Protein AF-X1TC59-F1 (afdb_monomer_lite)

Organism: NCBI:txid412755

pLDDT: mean 96.79, std 3.13, range [73.88, 98.75]

Structure (mmCIF, N/CA/C/O backbone):
data_AF-X1TC59-F1
#
_entry.id   AF-X1TC59-F1
#
loop_
_atom_site.group_PDB
_atom_site.id
_atom_site.type_symbol
_atom_site.label_atom_id
_atom_site.label_alt_id
_atom_site.label_comp_id
_atom_site.label_asym_id
_atom_site.label_entity_id
_atom_site.label_seq_id
_atom_site.pdbx_PDB_ins_code
_atom_site.Cartn_x
_atom_site.Cartn_y
_atom_site.Cartn_z
_atom_site.occupancy
_atom_site.B_iso_or_equiv
_atom_site.auth_seq_id
_atom_site.auth_comp_id
_atom_site.auth_asym_id
_atom_site.auth_atom_id
_atom_site.pdbx_PDB_model_num
ATOM 1 N N . MET A 1 1 ? -2.925 8.976 2.149 1.00 73.88 1 MET A N 1
ATOM 2 C CA . MET A 1 1 ? -2.221 9.319 0.894 1.00 73.88 1 MET A CA 1
ATOM 3 C C . MET A 1 1 ? -0.812 9.785 1.239 1.00 73.88 1 MET A C 1
ATOM 5 O O . MET A 1 1 ? -0.670 10.481 2.239 1.00 73.88 1 MET A O 1
ATOM 9 N N . GLY A 1 2 ? 0.210 9.382 0.476 1.00 83.06 2 GLY A N 1
ATOM 10 C CA . GLY A 1 2 ? 1.612 9.794 0.682 1.00 83.06 2 GLY A CA 1
ATOM 11 C C . GLY A 1 2 ? 2.665 8.720 0.378 1.00 83.06 2 GLY A C 1
ATOM 12 O O . GLY A 1 2 ? 3.837 9.041 0.211 1.00 83.06 2 GLY A O 1
ATOM 13 N N . GLY A 1 3 ? 2.267 7.446 0.289 1.00 82.56 3 GLY A N 1
ATOM 14 C CA . GLY A 1 3 ? 3.148 6.328 -0.082 1.00 82.56 3 GLY A CA 1
ATOM 15 C C . GLY A 1 3 ? 4.194 5.907 0.961 1.00 82.56 3 GLY A C 1
ATOM 16 O O . GLY A 1 3 ? 4.899 4.929 0.737 1.00 82.56 3 GLY A O 1
ATOM 17 N N . THR A 1 4 ? 4.313 6.618 2.085 1.00 93.31 4 THR A N 1
ATOM 18 C CA . THR A 1 4 ? 5.354 6.396 3.107 1.00 93.31 4 THR A CA 1
ATOM 19 C C . THR A 1 4 ? 4.812 6.081 4.499 1.00 93.31 4 THR A C 1
ATOM 21 O O . THR A 1 4 ? 5.587 5.961 5.444 1.00 93.31 4 THR A O 1
ATOM 24 N N . PHE A 1 5 ? 3.490 5.934 4.635 1.00 96.94 5 PHE A N 1
ATOM 25 C CA . PHE A 1 5 ? 2.815 5.797 5.928 1.00 96.94 5 PHE A CA 1
ATOM 26 C C . PHE A 1 5 ? 3.396 4.667 6.796 1.00 96.94 5 PHE A C 1
ATOM 28 O O . PHE A 1 5 ? 3.669 4.862 7.978 1.00 96.94 5 PHE A O 1
ATOM 35 N N . LEU A 1 6 ? 3.658 3.510 6.186 1.00 95.94 6 LEU A N 1
ATOM 36 C CA . LEU A 1 6 ? 4.095 2.304 6.894 1.00 95.94 6 LEU A CA 1
ATOM 37 C C . LEU A 1 6 ? 5.536 2.366 7.425 1.00 95.94 6 LEU A C 1
ATOM 39 O O . LEU A 1 6 ? 5.906 1.510 8.227 1.00 95.94 6 LEU A O 1
ATOM 43 N N . ALA A 1 7 ? 6.317 3.378 7.028 1.00 94.81 7 ALA A N 1
ATOM 44 C CA . ALA A 1 7 ? 7.675 3.612 7.521 1.00 94.81 7 ALA A CA 1
ATOM 45 C C . ALA A 1 7 ? 7.760 4.617 8.679 1.00 94.81 7 ALA A C 1
ATOM 47 O O . ALA A 1 7 ? 8.846 4.828 9.222 1.00 94.81 7 ALA A O 1
ATOM 48 N N . TYR A 1 8 ? 6.654 5.263 9.061 1.00 96.56 8 TYR A N 1
ATOM 49 C CA . TYR A 1 8 ? 6.640 6.090 10.268 1.00 96.56 8 TYR A CA 1
ATOM 50 C C . TYR A 1 8 ? 6.762 5.227 11.534 1.00 96.56 8 TYR A C 1
ATOM 52 O O . TYR A 1 8 ? 6.527 4.020 11.479 1.00 96.56 8 TYR A O 1
ATOM 60 N N . PRO A 1 9 ? 7.098 5.816 12.694 1.00 97.50 9 PRO A N 1
ATOM 61 C CA . PRO A 1 9 ? 7.007 5.121 13.975 1.00 97.50 9 PRO A CA 1
ATOM 62 C C . PRO A 1 9 ? 5.639 4.451 14.169 1.00 97.50 9 PRO A C 1
ATOM 64 O O . PRO A 1 9 ? 4.610 4.998 13.769 1.00 97.50 9 PRO A O 1
ATOM 67 N N . GLN A 1 10 ? 5.624 3.241 14.733 1.00 97.38 10 GLN A N 1
ATOM 68 C CA . GLN A 1 10 ? 4.395 2.446 14.816 1.00 97.38 10 GLN A CA 1
ATOM 69 C C . GLN A 1 10 ? 3.336 3.131 15.686 1.00 97.38 10 GLN A C 1
ATOM 71 O O . GLN A 1 10 ? 2.188 3.220 15.274 1.00 97.38 10 GLN A O 1
ATOM 76 N N . ASP A 1 11 ? 3.719 3.690 16.83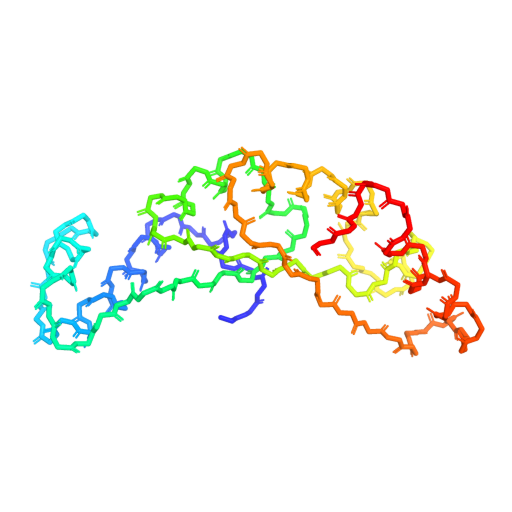2 1.00 97.88 11 ASP A N 1
ATOM 77 C CA . ASP A 1 11 ? 2.838 4.470 17.710 1.00 97.88 11 ASP A CA 1
ATOM 78 C C . ASP A 1 11 ? 2.088 5.575 16.951 1.00 97.88 11 ASP A C 1
ATOM 80 O O . ASP A 1 11 ? 0.870 5.703 17.089 1.00 97.88 11 ASP A O 1
ATOM 84 N N . TYR A 1 12 ? 2.784 6.294 16.067 1.00 98.19 12 TYR A N 1
ATOM 85 C CA . TYR A 1 12 ? 2.159 7.275 15.184 1.00 98.19 12 TYR A CA 1
ATOM 86 C C . TYR A 1 12 ? 1.153 6.635 14.218 1.00 98.19 12 TYR A C 1
ATOM 88 O O . TYR A 1 12 ? 0.062 7.170 14.038 1.00 98.19 12 TYR A O 1
ATOM 96 N N . GLN A 1 13 ? 1.487 5.49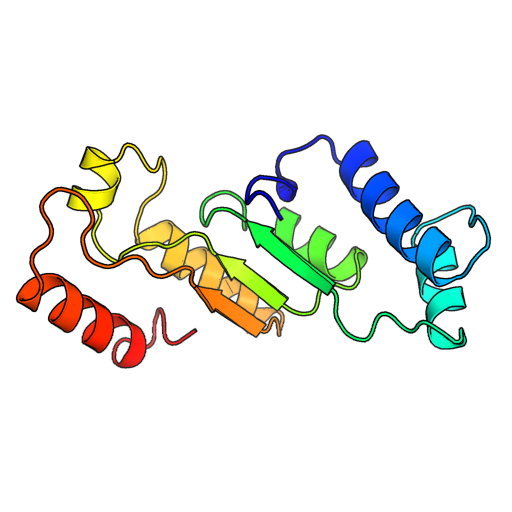3 13.607 1.00 98.38 13 GLN A N 1
ATOM 97 C CA . GLN A 1 13 ? 0.581 4.795 12.687 1.00 98.38 13 GLN A CA 1
ATOM 98 C C . GLN A 1 13 ? -0.725 4.382 13.384 1.00 98.38 13 GLN A C 1
ATOM 100 O O . GLN A 1 13 ? -1.807 4.696 12.888 1.00 98.38 13 GLN A O 1
ATOM 105 N N . TYR A 1 14 ? -0.634 3.724 14.545 1.00 98.50 14 TYR A N 1
ATOM 106 C CA . TYR A 1 14 ? -1.813 3.277 15.296 1.00 98.50 14 TYR A CA 1
ATOM 107 C C . TYR A 1 14 ? -2.662 4.457 15.766 1.00 98.50 14 TYR A C 1
ATOM 109 O O . TYR A 1 14 ? -3.886 4.416 15.627 1.00 98.50 14 TYR A O 1
ATOM 117 N N . GLN A 1 15 ? -2.025 5.518 16.271 1.00 98.56 15 GLN A N 1
ATOM 118 C CA . GLN A 1 15 ? -2.738 6.719 16.692 1.00 98.56 15 GLN A CA 1
ATOM 119 C C . GLN A 1 15 ? -3.458 7.376 15.513 1.00 98.56 15 GLN A C 1
ATOM 121 O O . GLN A 1 15 ? -4.647 7.659 15.607 1.00 98.56 15 GLN A O 1
ATOM 126 N N . PHE A 1 16 ? -2.781 7.536 14.373 1.00 98.50 16 PHE A N 1
ATOM 127 C CA . PHE A 1 16 ? -3.360 8.156 13.184 1.00 98.50 16 PHE A CA 1
ATOM 128 C C . PHE A 1 16 ? -4.614 7.419 12.698 1.00 98.50 16 PHE A C 1
ATOM 130 O O . PHE A 1 16 ? -5.621 8.044 12.365 1.00 98.50 16 PHE A O 1
ATOM 137 N N . ILE A 1 17 ? -4.576 6.084 12.657 1.00 98.62 17 ILE A N 1
ATOM 138 C CA . ILE A 1 17 ? -5.720 5.279 12.208 1.00 98.62 17 ILE A CA 1
ATOM 139 C C . ILE A 1 17 ? -6.855 5.339 13.232 1.00 98.62 17 ILE A C 1
ATOM 141 O O . ILE A 1 17 ? -8.012 5.502 12.843 1.00 98.62 17 ILE A O 1
ATOM 145 N N . LYS A 1 18 ? -6.539 5.259 14.528 1.00 98.69 18 LYS A N 1
ATOM 146 C CA . LYS A 1 18 ? -7.526 5.415 15.602 1.00 98.69 18 LYS A CA 1
ATOM 147 C C . LYS A 1 18 ? -8.232 6.768 15.507 1.00 98.69 18 LYS A C 1
ATOM 149 O O . LYS A 1 18 ? -9.456 6.797 15.517 1.00 98.69 18 LYS A O 1
ATOM 154 N N . ASP A 1 19 ? -7.485 7.855 15.327 1.00 98.69 19 ASP A N 1
ATOM 155 C CA . ASP A 1 19 ? -8.040 9.207 15.196 1.00 98.69 19 ASP A CA 1
ATOM 156 C C . ASP A 1 19 ? -8.981 9.321 13.987 1.00 98.69 19 ASP A C 1
ATOM 158 O O . ASP A 1 19 ? -10.010 9.994 14.050 1.00 98.69 19 ASP A O 1
ATOM 162 N N . CYS A 1 20 ? -8.677 8.618 12.889 1.00 98.62 20 CYS A N 1
ATOM 163 C CA . CYS A 1 20 ? -9.571 8.546 11.734 1.00 98.62 20 CYS A CA 1
ATOM 164 C C . CYS A 1 20 ? -10.893 7.838 12.072 1.00 98.62 20 CYS A C 1
ATOM 166 O O . CYS A 1 20 ? -11.955 8.299 11.652 1.00 98.62 20 CYS A O 1
ATOM 168 N N . PHE A 1 21 ? -10.851 6.732 12.823 1.00 98.75 21 PHE A N 1
ATOM 169 C CA . PHE A 1 21 ? -12.063 6.049 13.283 1.00 98.75 21 PHE A CA 1
ATOM 170 C C . PHE A 1 21 ? -12.856 6.898 14.278 1.00 98.75 21 PHE A C 1
ATOM 172 O O . PHE A 1 21 ? -14.068 7.019 14.121 1.00 98.75 21 PHE A O 1
ATOM 179 N N . ASP A 1 22 ? -12.195 7.535 15.242 1.00 98.62 22 ASP A N 1
ATOM 180 C CA . ASP A 1 22 ? -12.835 8.415 16.226 1.00 98.62 22 ASP A CA 1
ATOM 181 C C . ASP A 1 22 ? -13.546 9.589 15.542 1.00 98.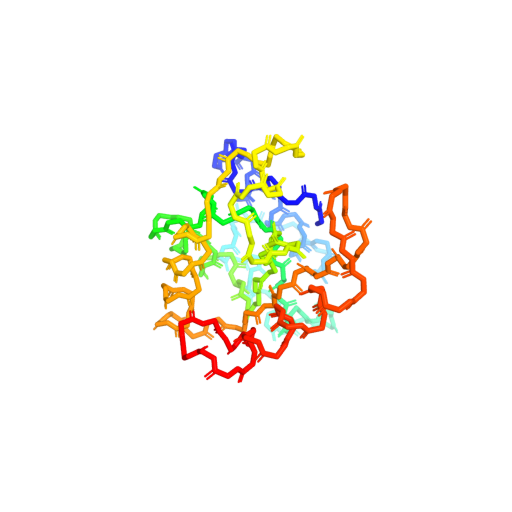62 22 ASP A C 1
ATOM 183 O O . ASP A 1 22 ? -14.699 9.890 15.853 1.00 98.62 22 ASP A O 1
ATOM 187 N N . ALA A 1 23 ? -12.926 10.186 14.520 1.00 98.56 23 ALA A N 1
ATOM 188 C CA . ALA A 1 23 ? -13.557 11.228 13.713 1.00 98.56 23 ALA A CA 1
ATOM 189 C C . ALA A 1 23 ? -14.826 10.739 12.988 1.00 98.56 23 ALA A C 1
ATOM 191 O O . ALA A 1 23 ? -15.808 11.476 12.904 1.00 98.56 23 ALA A O 1
ATOM 192 N N . LEU A 1 24 ? -14.830 9.502 12.476 1.00 98.44 24 LEU A N 1
ATOM 193 C CA . LEU A 1 24 ? -16.017 8.895 11.860 1.00 98.44 24 LEU A CA 1
ATOM 194 C C . LEU A 1 24 ? -17.093 8.543 12.896 1.00 98.44 24 LEU A C 1
ATOM 196 O O . LEU A 1 24 ? -18.287 8.633 12.608 1.00 98.44 24 LEU A O 1
ATOM 200 N N . ASN A 1 25 ? -16.679 8.140 14.093 1.00 98.44 25 ASN A N 1
ATOM 201 C CA . ASN A 1 25 ? -17.579 7.781 15.183 1.00 98.44 25 ASN A CA 1
ATOM 202 C C . ASN A 1 25 ? -18.208 9.016 15.840 1.00 98.44 25 ASN A C 1
ATOM 204 O O . ASN A 1 25 ? -19.346 8.943 16.300 1.00 98.44 25 ASN A O 1
ATOM 208 N N . GLY A 1 26 ? -17.499 10.148 15.834 1.00 97.81 26 GLY A N 1
ATOM 209 C CA . GLY A 1 26 ? -17.896 11.381 16.511 1.00 97.81 26 GLY A CA 1
ATOM 210 C C . GLY A 1 26 ? -17.592 11.388 18.013 1.00 97.81 26 GLY A C 1
ATOM 211 O O . GLY A 1 26 ? -18.078 12.271 18.717 1.00 97.81 26 GLY A O 1
ATOM 212 N N . GLU A 1 27 ? -16.807 10.426 18.504 1.00 96.38 27 GLU A N 1
ATOM 213 C CA . GLU A 1 27 ? -16.385 10.308 19.902 1.00 96.38 27 GLU A CA 1
ATOM 214 C C . GLU A 1 27 ? -14.978 9.706 20.004 1.00 96.38 27 GLU A C 1
ATOM 216 O O . GLU A 1 27 ? -14.535 8.987 19.107 1.00 96.38 27 GLU A O 1
ATOM 221 N N . GLU A 1 28 ? -14.274 10.016 21.094 1.00 97.50 28 GLU A N 1
ATOM 222 C CA . GLU A 1 28 ? -12.934 9.488 21.358 1.00 97.50 28 GLU A CA 1
ATOM 223 C C . GLU A 1 28 ? -13.004 8.073 21.942 1.00 97.50 28 GLU A C 1
ATOM 225 O O . GLU A 1 28 ? -13.772 7.801 22.866 1.00 97.50 28 GLU A O 1
ATOM 230 N N . SER A 1 29 ? -12.151 7.182 21.441 1.00 97.56 29 SER A N 1
ATOM 231 C CA . SER A 1 29 ? -11.949 5.836 21.989 1.00 97.56 29 SER A CA 1
ATOM 232 C C . SER A 1 29 ? -10.643 5.740 22.785 1.00 97.56 29 SER A C 1
ATOM 234 O O . SER A 1 29 ? -9.766 6.601 22.685 1.00 97.56 29 SER A O 1
ATOM 236 N N . THR A 1 30 ? -10.455 4.669 23.560 1.00 97.38 30 THR A N 1
ATOM 237 C CA . THR A 1 30 ? -9.184 4.419 24.269 1.00 97.38 30 THR A CA 1
ATOM 238 C C . THR A 1 30 ? -8.172 3.711 23.372 1.00 97.38 30 THR A C 1
ATOM 240 O O . THR A 1 30 ? -6.973 3.969 23.436 1.00 97.38 30 THR A O 1
ATOM 243 N N . THR A 1 31 ? -8.650 2.802 22.521 1.00 98.38 31 THR A N 1
ATOM 244 C CA . THR A 1 31 ? -7.814 1.937 21.678 1.00 98.38 31 THR A CA 1
ATOM 245 C C . THR A 1 31 ? -8.353 1.871 20.256 1.00 98.38 31 THR A C 1
ATOM 247 O O . THR A 1 31 ? -9.544 2.072 20.031 1.00 98.38 31 THR A O 1
ATOM 250 N N . LEU A 1 32 ? -7.491 1.527 19.297 1.00 98.56 32 LEU A N 1
ATOM 251 C CA . LEU A 1 32 ? -7.901 1.313 17.908 1.00 98.56 32 LEU A CA 1
ATOM 252 C C . LEU A 1 32 ? -8.990 0.231 17.777 1.00 98.56 32 LEU A C 1
ATOM 254 O O . LEU A 1 32 ? -9.940 0.405 17.019 1.00 98.56 32 LEU A O 1
ATOM 258 N N . GLU A 1 33 ? -8.889 -0.864 18.535 1.00 98.50 33 GLU A N 1
ATOM 259 C CA . GLU A 1 33 ? -9.897 -1.933 18.513 1.00 98.50 33 GLU A CA 1
ATOM 260 C C . GLU A 1 33 ? -11.265 -1.452 19.005 1.00 98.50 33 GLU A C 1
ATOM 262 O O . GLU A 1 33 ? -12.296 -1.786 18.421 1.00 98.50 33 GLU A O 1
ATOM 267 N N . GLU A 1 34 ? -11.290 -0.615 20.044 1.00 98.31 34 GLU A N 1
ATOM 268 C CA . GLU A 1 34 ? -12.525 0.019 20.499 1.00 98.31 34 GLU A CA 1
ATOM 269 C C . GLU A 1 34 ? -13.103 0.954 19.428 1.00 98.31 34 GLU A C 1
ATOM 271 O O . GLU A 1 34 ? -14.293 0.853 19.122 1.00 98.31 34 GLU A O 1
ATOM 276 N N . ALA A 1 35 ? -12.262 1.792 18.810 1.00 98.62 35 ALA A N 1
ATOM 277 C CA . ALA A 1 35 ? -12.655 2.693 17.726 1.00 98.62 35 ALA A CA 1
ATOM 278 C C . ALA A 1 35 ? -13.313 1.932 16.562 1.00 98.62 35 ALA A C 1
ATOM 280 O O . ALA A 1 35 ? -14.382 2.312 16.076 1.00 98.62 35 ALA A O 1
ATOM 281 N N . LYS A 1 36 ? -12.698 0.819 16.142 1.00 98.56 36 LYS A N 1
ATOM 282 C CA . LYS A 1 36 ? -13.207 -0.060 15.080 1.00 98.56 36 LYS A CA 1
ATOM 283 C C . LYS A 1 36 ? -14.545 -0.687 15.464 1.00 98.56 36 LYS A C 1
ATOM 285 O O . LYS A 1 36 ? -15.490 -0.604 14.684 1.00 98.56 36 LYS A O 1
ATOM 290 N N . ARG A 1 37 ? -14.653 -1.250 16.674 1.00 98.38 37 ARG A N 1
ATOM 291 C CA . ARG A 1 37 ? -15.886 -1.886 17.172 1.00 98.38 37 ARG A CA 1
ATOM 292 C C . ARG A 1 37 ? -17.056 -0.904 17.228 1.00 98.38 37 ARG A C 1
ATOM 294 O O . ARG A 1 37 ? -18.181 -1.268 16.897 1.00 98.38 37 ARG A O 1
ATOM 301 N N . LEU A 1 38 ? -16.809 0.338 17.648 1.00 98.06 38 LEU A N 1
ATOM 302 C CA . LEU A 1 38 ? -17.824 1.393 17.614 1.00 98.06 38 LEU A CA 1
ATOM 303 C C . LEU A 1 38 ? -18.261 1.665 16.168 1.00 98.06 38 LEU A C 1
ATOM 305 O O . LEU A 1 38 ? -19.460 1.637 15.870 1.00 98.06 38 LEU A O 1
ATOM 309 N N . ASN A 1 39 ? -17.293 1.817 15.256 1.00 98.62 39 ASN A N 1
ATOM 310 C CA . ASN A 1 39 ? -17.536 2.150 13.853 1.00 98.62 39 ASN A CA 1
ATOM 311 C C . ASN A 1 39 ? -18.417 1.137 13.100 1.00 98.62 39 ASN A C 1
ATOM 313 O O . ASN A 1 39 ? -19.114 1.512 12.157 1.00 98.62 39 ASN A O 1
ATOM 317 N N . GLU A 1 40 ? -18.473 -0.123 13.545 1.00 98.31 40 GLU A N 1
ATOM 318 C CA . GLU A 1 40 ? -19.359 -1.148 12.970 1.00 98.31 40 GLU A CA 1
ATOM 319 C C . GLU A 1 40 ? -20.846 -0.746 12.984 1.00 98.31 40 GLU A C 1
ATOM 321 O O . GLU A 1 40 ? -21.625 -1.178 12.126 1.00 98.31 40 GLU A O 1
ATOM 326 N N . THR A 1 41 ? -21.252 0.094 13.942 1.00 97.06 41 THR A N 1
ATOM 327 C CA . THR A 1 41 ? -22.661 0.455 14.169 1.00 97.06 41 THR A CA 1
ATOM 328 C C . THR A 1 41 ? -22.984 1.932 13.950 1.00 97.06 41 THR A C 1
ATOM 330 O O . THR A 1 41 ? -24.165 2.281 13.929 1.00 97.06 41 THR A O 1
ATOM 333 N N . THR A 1 42 ? -21.984 2.785 13.709 1.00 96.50 42 THR A N 1
ATOM 334 C CA . THR A 1 42 ? -22.179 4.235 13.538 1.00 96.50 42 THR A CA 1
ATOM 335 C C . THR A 1 42 ? -22.837 4.588 12.201 1.00 96.50 42 THR A C 1
ATOM 337 O O . THR A 1 42 ? -23.006 3.754 11.302 1.00 96.50 42 THR A O 1
ATOM 340 N N . ASN A 1 43 ? -23.229 5.861 12.070 1.00 96.38 43 ASN A N 1
ATOM 341 C CA . ASN A 1 43 ? -23.801 6.409 10.838 1.00 96.38 43 ASN A CA 1
ATOM 342 C C . ASN A 1 43 ? -22.753 6.560 9.720 1.00 96.38 43 ASN A C 1
ATOM 344 O O . ASN A 1 43 ? -23.092 6.430 8.544 1.00 96.38 43 ASN A O 1
ATOM 348 N N . HIS A 1 44 ? -21.486 6.813 10.068 1.00 98.00 44 HIS A N 1
ATOM 349 C CA . HIS A 1 44 ? -20.378 6.952 9.119 1.00 98.00 44 HIS A CA 1
ATOM 350 C C . HIS A 1 44 ? -19.467 5.725 9.184 1.00 98.00 44 HIS A C 1
ATOM 352 O O . HIS A 1 44 ? -18.438 5.707 9.858 1.00 98.00 44 HIS A O 1
ATOM 358 N N . ARG A 1 45 ? -19.863 4.674 8.466 1.00 97.94 45 ARG A N 1
ATOM 359 C CA . ARG A 1 45 ? -19.143 3.397 8.479 1.00 97.94 45 ARG A CA 1
ATOM 360 C C . ARG A 1 45 ? -17.942 3.409 7.543 1.00 97.94 45 ARG A C 1
ATOM 362 O O . ARG A 1 45 ? -18.080 3.655 6.341 1.00 97.94 45 ARG A O 1
ATOM 369 N N . CYS A 1 46 ? -16.785 3.044 8.076 1.00 98.31 46 CYS A N 1
ATOM 370 C CA . CYS A 1 46 ? -15.578 2.768 7.314 1.00 98.31 46 CYS A CA 1
ATOM 371 C C . CYS A 1 46 ? -15.699 1.389 6.649 1.00 98.31 46 CYS A C 1
ATOM 373 O O . CYS A 1 46 ? -15.266 0.369 7.174 1.00 98.31 46 CYS A O 1
ATOM 375 N N . THR A 1 47 ? -16.329 1.345 5.476 1.00 97.81 47 THR A N 1
ATOM 376 C CA . THR A 1 47 ? -16.488 0.098 4.698 1.00 97.81 47 THR A CA 1
ATOM 377 C C . THR A 1 47 ? -15.227 -0.308 3.934 1.00 97.81 47 THR A C 1
ATOM 379 O O . THR A 1 47 ? -15.163 -1.400 3.370 1.00 97.81 47 THR A O 1
ATOM 382 N N . GLY A 1 48 ? -14.218 0.559 3.906 1.00 97.94 48 GLY A N 1
ATOM 383 C CA . GLY A 1 48 ? -12.930 0.253 3.319 1.00 97.94 48 GLY A CA 1
ATOM 384 C C . GLY A 1 48 ? -11.894 1.304 3.669 1.00 97.94 48 GLY A C 1
ATOM 385 O O . GLY A 1 48 ? -12.107 2.498 3.469 1.00 97.94 48 GLY A O 1
ATOM 386 N N . LEU A 1 49 ? -10.748 0.830 4.140 1.00 98.56 49 LEU A N 1
ATOM 387 C CA . LEU A 1 49 ? -9.560 1.636 4.358 1.00 98.56 49 LEU A CA 1
ATOM 388 C C . LEU A 1 49 ? -8.5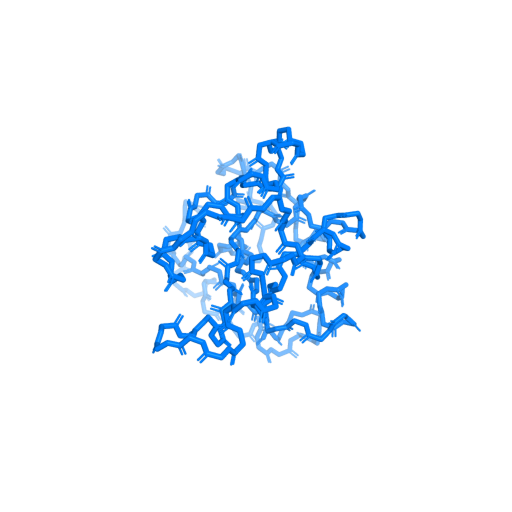14 1.277 3.297 1.00 98.56 49 LEU A C 1
ATOM 390 O O . LEU A 1 49 ? -8.318 0.098 2.979 1.00 98.56 49 LEU A O 1
ATOM 394 N N . CYS A 1 50 ? -7.902 2.304 2.707 1.00 98.56 50 CYS A N 1
ATOM 395 C CA . CYS A 1 50 ? -6.911 2.168 1.648 1.00 98.56 50 CYS A CA 1
ATOM 396 C C . CYS A 1 50 ? -5.590 2.805 2.069 1.00 98.56 50 CYS A C 1
ATOM 398 O O . CYS A 1 50 ? -5.561 3.994 2.391 1.00 98.56 50 CYS A O 1
ATOM 400 N N . ILE A 1 51 ? -4.506 2.033 2.015 1.00 98.44 51 ILE A N 1
ATOM 401 C CA . ILE A 1 51 ? -3.155 2.516 2.311 1.00 98.44 51 ILE A CA 1
ATOM 402 C C . ILE A 1 51 ? -2.320 2.504 1.034 1.00 98.44 51 ILE A C 1
ATOM 404 O O . ILE A 1 51 ? -2.270 1.520 0.304 1.00 98.44 51 ILE A O 1
ATOM 408 N N . GLU A 1 52 ? -1.656 3.623 0.768 1.00 98.38 52 GLU A N 1
ATOM 409 C CA . GLU A 1 52 ? -0.629 3.720 -0.265 1.00 98.38 52 GLU A CA 1
ATOM 410 C C . GLU A 1 52 ? 0.728 3.409 0.359 1.00 98.38 52 GLU A C 1
ATOM 412 O O . GLU A 1 52 ? 1.082 3.993 1.389 1.00 98.38 52 GLU A O 1
ATOM 417 N N . THR A 1 53 ? 1.516 2.554 -0.287 1.00 97.44 53 THR A N 1
ATOM 418 C CA . THR A 1 53 ? 2.885 2.271 0.149 1.00 97.44 53 THR A CA 1
ATOM 419 C C . THR A 1 53 ? 3.832 2.073 -1.031 1.00 97.44 53 THR A C 1
ATOM 421 O O . THR A 1 53 ? 3.429 1.875 -2.185 1.00 97.44 53 THR A O 1
ATOM 424 N N . ARG A 1 54 ? 5.129 2.141 -0.744 1.00 96.19 54 ARG A N 1
ATOM 425 C CA . ARG A 1 54 ? 6.157 1.703 -1.678 1.00 96.19 54 ARG A CA 1
ATOM 426 C C . ARG A 1 54 ? 6.269 0.172 -1.662 1.00 96.19 54 ARG A C 1
ATOM 428 O O . ARG A 1 54 ? 6.109 -0.427 -0.601 1.00 96.19 54 ARG A O 1
ATOM 435 N N . PRO A 1 55 ? 6.608 -0.463 -2.796 1.00 96.44 55 PRO A N 1
ATOM 436 C CA . PRO A 1 55 ? 6.810 -1.912 -2.856 1.00 96.44 55 PRO A CA 1
ATOM 437 C C . PRO A 1 55 ? 7.847 -2.456 -1.864 1.00 96.44 55 PRO A C 1
ATOM 439 O O . PRO A 1 55 ? 7.663 -3.541 -1.327 1.00 96.44 55 PRO A O 1
ATOM 442 N N . ASP A 1 56 ? 8.909 -1.699 -1.581 1.00 94.62 56 ASP A N 1
ATOM 443 C CA . ASP A 1 56 ? 9.953 -2.078 -0.622 1.00 94.62 56 ASP A CA 1
ATOM 444 C C . ASP A 1 56 ? 9.540 -1.918 0.853 1.00 94.62 56 ASP A C 1
ATOM 446 O O . ASP A 1 56 ? 10.228 -2.425 1.734 1.00 94.62 56 ASP A O 1
ATOM 450 N N . TRP A 1 57 ? 8.407 -1.265 1.132 1.00 95.00 57 TRP A N 1
ATOM 451 C CA . TRP A 1 57 ? 7.816 -1.099 2.469 1.00 95.00 57 TRP A CA 1
ATOM 452 C C . TRP A 1 57 ? 6.473 -1.829 2.567 1.00 95.00 57 TRP A C 1
ATOM 454 O O . TRP A 1 57 ? 5.455 -1.267 2.982 1.00 95.00 57 TRP A O 1
ATOM 464 N N . CYS A 1 58 ? 6.456 -3.071 2.092 1.00 96.75 58 CYS A N 1
ATOM 465 C CA . CYS A 1 58 ? 5.276 -3.929 2.070 1.00 96.75 58 CYS A CA 1
ATOM 466 C C . CYS A 1 58 ? 5.674 -5.390 2.351 1.00 96.75 58 CYS A C 1
ATOM 468 O O . CYS A 1 58 ? 5.440 -6.285 1.537 1.00 96.75 58 CYS A O 1
ATOM 470 N N . GLY A 1 59 ? 6.358 -5.609 3.479 1.00 96.81 59 GLY A N 1
ATOM 471 C CA . GLY A 1 59 ? 6.700 -6.937 3.983 1.00 96.81 59 GLY A CA 1
ATOM 472 C C . GLY A 1 59 ? 5.593 -7.541 4.850 1.00 96.81 59 GLY A C 1
ATOM 473 O O . GLY A 1 59 ? 4.519 -6.962 5.007 1.00 96.81 59 GLY A O 1
ATOM 474 N N . GLN A 1 60 ? 5.869 -8.712 5.435 1.00 97.94 60 GLN A N 1
ATOM 475 C CA . GLN A 1 60 ? 4.912 -9.408 6.305 1.00 97.94 60 GLN A CA 1
ATOM 476 C C . GLN A 1 60 ? 4.514 -8.554 7.517 1.00 97.94 60 GLN A C 1
ATOM 478 O O . GLN A 1 60 ? 3.332 -8.417 7.803 1.00 97.94 60 GLN A O 1
ATOM 483 N N . GLU A 1 61 ? 5.482 -7.910 8.176 1.00 97.81 61 GLU A N 1
ATOM 484 C CA . GLU A 1 61 ? 5.211 -7.075 9.353 1.00 97.81 61 GLU A CA 1
ATOM 485 C C . GLU A 1 61 ? 4.309 -5.878 9.018 1.00 97.81 61 GLU A C 1
ATOM 487 O O . GLU A 1 61 ? 3.435 -5.512 9.801 1.00 97.81 61 GLU A O 1
ATOM 492 N N . GLU A 1 62 ? 4.501 -5.250 7.855 1.00 98.19 62 GLU A N 1
ATOM 493 C CA . GLU A 1 62 ? 3.633 -4.170 7.375 1.00 98.19 62 GLU A CA 1
ATOM 494 C C . GLU A 1 62 ? 2.220 -4.671 7.075 1.00 98.19 62 GLU A C 1
ATOM 496 O O . GLU A 1 62 ? 1.245 -3.985 7.377 1.00 98.19 62 GLU A O 1
ATOM 501 N N . ILE A 1 63 ? 2.110 -5.854 6.473 1.00 98.31 63 ILE A N 1
ATOM 502 C CA . ILE A 1 63 ? 0.839 -6.494 6.131 1.00 98.31 63 ILE A CA 1
ATOM 503 C C . ILE A 1 63 ? 0.034 -6.824 7.386 1.00 98.31 63 ILE A C 1
ATOM 505 O O . ILE A 1 63 ? -1.155 -6.503 7.434 1.00 98.31 63 ILE A O 1
ATOM 509 N N . ASP A 1 64 ? 0.680 -7.372 8.413 1.00 98.25 64 ASP A N 1
ATOM 510 C CA . ASP A 1 64 ? 0.039 -7.683 9.690 1.00 98.25 64 ASP A CA 1
ATOM 511 C C . ASP A 1 64 ? -0.531 -6.407 10.333 1.00 98.25 64 ASP A C 1
ATOM 513 O O . ASP A 1 64 ? -1.713 -6.357 10.681 1.00 98.25 64 ASP A O 1
ATOM 517 N N . ARG A 1 65 ? 0.248 -5.314 10.354 1.00 98.25 65 ARG A N 1
ATOM 518 C CA . ARG A 1 65 ? -0.241 -4.004 10.825 1.00 98.25 65 ARG A CA 1
ATOM 519 C C . ARG A 1 65 ? -1.415 -3.489 9.993 1.00 98.25 65 ARG A C 1
ATOM 521 O O . ARG A 1 65 ? -2.399 -3.000 10.541 1.00 98.25 65 ARG A O 1
ATOM 528 N N . MET A 1 66 ? -1.356 -3.610 8.665 1.00 98.56 66 MET A N 1
ATOM 529 C CA . MET A 1 66 ? -2.460 -3.191 7.794 1.00 98.56 66 MET A CA 1
ATOM 530 C C . MET A 1 66 ? -3.758 -3.958 8.080 1.00 98.56 66 MET A C 1
ATOM 532 O O . MET A 1 66 ? -4.831 -3.347 8.035 1.00 98.56 66 MET A O 1
ATOM 536 N N . LEU A 1 67 ? -3.679 -5.256 8.392 1.00 98.50 67 LEU A N 1
ATOM 537 C CA . LEU A 1 67 ? -4.835 -6.052 8.817 1.00 98.50 67 LEU A CA 1
ATOM 538 C C . LEU A 1 67 ? -5.397 -5.545 10.151 1.00 98.50 67 LEU A C 1
ATOM 540 O O . LEU A 1 67 ? -6.607 -5.342 10.262 1.00 98.50 67 LEU A O 1
ATOM 544 N N . GLU A 1 68 ? -4.536 -5.254 11.128 1.00 98.38 68 GLU A N 1
ATOM 545 C CA . GLU A 1 68 ? -4.947 -4.667 12.411 1.00 98.38 68 GLU A CA 1
ATOM 546 C C . GLU A 1 68 ? -5.643 -3.309 12.231 1.00 98.38 68 GLU A C 1
ATOM 548 O O . GLU A 1 68 ? -6.667 -3.043 12.862 1.00 98.38 68 GLU A O 1
ATOM 553 N N . PHE A 1 69 ? -5.175 -2.482 11.294 1.00 98.62 69 PHE A N 1
ATOM 554 C CA . PHE A 1 69 ? -5.807 -1.203 10.952 1.00 98.62 69 PHE A CA 1
ATOM 555 C C . PHE A 1 69 ? -7.202 -1.340 10.318 1.00 98.62 69 PHE A C 1
ATOM 557 O O . PHE A 1 69 ? -7.932 -0.353 10.243 1.00 98.62 69 PHE A O 1
ATOM 564 N N . GLY A 1 70 ? -7.594 -2.530 9.851 1.00 98.38 70 GLY A N 1
ATOM 565 C CA . GLY A 1 70 ? -8.820 -2.724 9.068 1.00 98.38 70 GLY A CA 1
ATOM 566 C C . GLY A 1 70 ? -8.667 -2.324 7.596 1.00 98.38 70 GLY A C 1
ATOM 567 O O . GLY A 1 70 ? -9.639 -1.944 6.939 1.00 98.38 70 GLY A O 1
ATOM 568 N N . THR A 1 71 ? -7.444 -2.381 7.063 1.00 98.69 71 THR A N 1
ATOM 569 C CA . THR A 1 71 ? -7.161 -2.095 5.651 1.00 98.69 71 THR A CA 1
ATOM 570 C C . THR A 1 71 ? -7.828 -3.136 4.753 1.00 98.69 71 THR A C 1
ATOM 572 O O . THR A 1 71 ? -7.834 -4.325 5.046 1.00 98.69 71 THR A O 1
ATOM 575 N N . THR A 1 72 ? -8.376 -2.694 3.622 1.00 98.50 72 THR A N 1
ATOM 576 C CA . THR A 1 72 ? -9.056 -3.571 2.642 1.00 98.50 72 THR A CA 1
ATOM 577 C C . THR A 1 72 ? -8.424 -3.513 1.253 1.00 98.50 72 THR A C 1
ATOM 579 O O . THR A 1 72 ? -8.665 -4.376 0.404 1.00 98.50 72 THR A O 1
ATOM 582 N N . ARG A 1 73 ? -7.631 -2.469 0.996 1.00 98.75 73 ARG A N 1
ATOM 583 C CA . ARG A 1 73 ? -7.005 -2.194 -0.292 1.00 98.75 73 ARG A CA 1
ATOM 584 C C . ARG A 1 73 ? -5.646 -1.544 -0.088 1.00 98.75 73 ARG A C 1
ATOM 586 O O . ARG A 1 73 ? -5.502 -0.684 0.778 1.00 98.75 73 ARG A O 1
ATOM 593 N N . VAL A 1 74 ? -4.683 -1.928 -0.914 1.00 98.62 74 VAL A N 1
ATOM 594 C CA . VAL A 1 74 ? -3.339 -1.354 -0.908 1.00 98.62 74 VAL A CA 1
ATOM 595 C C . VAL A 1 74 ? -3.006 -0.850 -2.302 1.00 98.62 74 VAL A C 1
ATOM 597 O O . VAL A 1 74 ? -3.204 -1.560 -3.291 1.00 98.62 74 VAL A O 1
ATOM 600 N N . GLU A 1 75 ? -2.515 0.383 -2.385 1.00 98.62 75 GLU A N 1
ATOM 601 C CA . GLU A 1 75 ? -1.978 0.935 -3.627 1.00 98.62 75 GLU A CA 1
ATOM 602 C C . GLU A 1 75 ? -0.452 0.926 -3.576 1.00 98.62 75 GLU A C 1
ATOM 604 O O . GLU A 1 75 ? 0.164 1.570 -2.724 1.00 98.62 75 GLU A O 1
ATOM 609 N N . LEU A 1 76 ? 0.159 0.186 -4.497 1.00 98.19 76 LEU A N 1
ATOM 610 C CA . LEU A 1 76 ? 1.602 0.127 -4.650 1.00 98.19 76 LEU A CA 1
ATOM 611 C C . LEU A 1 76 ? 2.069 1.184 -5.643 1.00 98.19 76 LEU A C 1
ATOM 613 O O . LEU A 1 76 ? 1.615 1.247 -6.790 1.00 98.19 76 LEU A O 1
ATOM 617 N N . GLY A 1 77 ? 3.054 1.970 -5.217 1.00 97.19 77 GLY A N 1
ATOM 618 C CA . GLY A 1 77 ? 3.717 2.965 -6.051 1.00 97.19 77 GLY A CA 1
ATOM 619 C C . GLY A 1 77 ? 4.665 2.361 -7.096 1.00 97.19 77 GLY A C 1
ATOM 620 O O . GLY A 1 77 ? 5.846 2.708 -7.075 1.00 97.19 77 GLY A O 1
ATOM 621 N N . VAL A 1 78 ? 4.159 1.490 -7.978 1.00 97.31 78 VAL A N 1
ATOM 622 C CA . VAL A 1 78 ? 4.908 0.749 -9.014 1.00 97.31 78 VAL A CA 1
ATOM 623 C C . VAL A 1 78 ? 5.416 1.659 -10.126 1.00 97.31 78 VAL A C 1
ATOM 625 O O . VAL A 1 78 ? 6.573 1.565 -10.512 1.00 97.31 78 VAL A O 1
ATOM 628 N N . GLN A 1 79 ? 4.585 2.569 -10.620 1.00 96.12 79 GLN A N 1
ATOM 629 C CA . GLN A 1 79 ? 4.842 3.498 -11.725 1.00 96.12 79 GLN A CA 1
ATOM 630 C C . GLN A 1 79 ? 5.055 2.827 -13.092 1.00 96.12 79 GLN A C 1
ATOM 632 O O . GLN A 1 79 ? 4.286 3.087 -14.011 1.00 96.12 79 GLN A O 1
ATOM 637 N N . ILE A 1 80 ? 6.054 1.955 -13.236 1.00 96.50 80 ILE A N 1
ATOM 638 C CA . ILE A 1 80 ? 6.402 1.248 -14.479 1.00 96.50 80 ILE A CA 1
ATOM 639 C C . ILE A 1 80 ? 7.109 -0.076 -14.162 1.00 96.50 80 ILE A C 1
ATOM 641 O O . ILE A 1 80 ? 7.733 -0.177 -13.120 1.00 96.50 80 ILE A O 1
ATOM 645 N N . LEU A 1 81 ? 7.058 -1.097 -15.024 1.00 96.75 81 LEU A N 1
ATOM 646 C CA . LEU A 1 81 ? 7.712 -2.400 -14.775 1.00 96.75 81 LEU A CA 1
ATOM 647 C C . LEU A 1 81 ? 9.110 -2.510 -15.415 1.00 96.75 81 LEU A C 1
ATOM 649 O O . LEU A 1 81 ? 9.382 -3.468 -16.145 1.00 96.75 81 LEU A O 1
ATOM 653 N N . ASP A 1 82 ? 9.990 -1.540 -15.148 1.00 96.12 82 ASP A N 1
ATOM 654 C CA . ASP A 1 82 ? 11.341 -1.485 -15.725 1.00 96.12 82 ASP A CA 1
ATOM 655 C C . ASP A 1 82 ? 12.393 -0.981 -14.712 1.00 96.12 82 ASP A C 1
ATOM 657 O O . ASP A 1 82 ? 12.352 0.166 -14.258 1.00 96.12 82 ASP A O 1
ATOM 661 N N . ASP A 1 83 ? 13.358 -1.847 -14.377 1.00 96.69 83 ASP A N 1
ATOM 662 C CA . ASP A 1 83 ? 14.432 -1.549 -13.420 1.00 96.69 83 ASP A CA 1
ATOM 663 C C . ASP A 1 83 ? 15.412 -0.477 -13.931 1.00 96.69 83 ASP A C 1
ATOM 665 O O . ASP A 1 83 ? 16.025 0.234 -13.127 1.00 96.69 83 ASP A O 1
ATOM 669 N N . GLU A 1 84 ? 15.579 -0.326 -15.249 1.00 95.56 84 GLU A N 1
ATOM 670 C CA . GLU A 1 84 ? 16.424 0.734 -15.800 1.00 95.56 84 GLU A CA 1
ATOM 671 C C . GLU A 1 84 ? 15.781 2.101 -15.567 1.00 95.56 84 GLU A C 1
ATOM 673 O O . GLU A 1 84 ? 16.451 3.026 -15.095 1.00 95.56 84 GLU A O 1
ATOM 678 N N . ILE A 1 85 ? 14.471 2.206 -15.802 1.00 94.56 85 ILE A N 1
ATOM 679 C CA . ILE A 1 85 ? 13.722 3.436 -15.538 1.00 94.56 85 ILE A CA 1
ATOM 680 C C . ILE A 1 85 ? 13.744 3.741 -14.040 1.00 94.56 85 ILE A C 1
ATOM 682 O O . ILE A 1 85 ? 14.045 4.872 -13.659 1.00 94.56 85 ILE A O 1
ATOM 686 N N . TYR A 1 86 ? 13.530 2.744 -13.175 1.00 96.19 86 TYR A N 1
ATOM 687 C CA . TYR A 1 86 ? 13.651 2.919 -11.723 1.00 96.19 86 TYR A CA 1
ATOM 688 C C . TYR A 1 86 ? 15.008 3.466 -11.293 1.00 96.19 86 TYR A C 1
ATOM 690 O O . TYR A 1 86 ? 15.067 4.357 -10.442 1.00 96.19 86 TYR A O 1
ATOM 698 N N . ARG A 1 87 ? 16.098 2.971 -11.888 1.00 95.81 87 ARG A N 1
ATOM 699 C CA . ARG A 1 87 ? 17.449 3.480 -11.631 1.00 95.81 87 ARG A CA 1
ATOM 700 C C . ARG A 1 87 ? 17.588 4.938 -12.072 1.00 95.81 87 ARG A C 1
ATOM 702 O O . ARG A 1 87 ? 18.174 5.730 -11.338 1.00 95.81 87 ARG A O 1
ATOM 709 N N . LEU A 1 88 ? 17.054 5.296 -13.240 1.00 94.44 88 LEU A N 1
ATOM 710 C CA . LEU A 1 88 ? 17.122 6.657 -13.785 1.00 94.44 88 LEU A CA 1
ATOM 711 C C . LEU A 1 88 ? 16.318 7.663 -12.955 1.00 94.44 88 LEU A C 1
ATOM 713 O O . LEU A 1 88 ? 16.803 8.764 -12.703 1.00 94.44 88 LEU A O 1
ATOM 717 N N . VAL A 1 89 ? 15.130 7.277 -12.483 1.00 93.81 89 VAL A N 1
ATOM 718 C CA . VAL A 1 89 ? 14.275 8.126 -11.635 1.00 93.81 89 VAL A CA 1
ATOM 719 C C . VAL A 1 89 ? 14.554 7.975 -10.135 1.00 93.81 89 VAL A C 1
ATOM 721 O O . VAL A 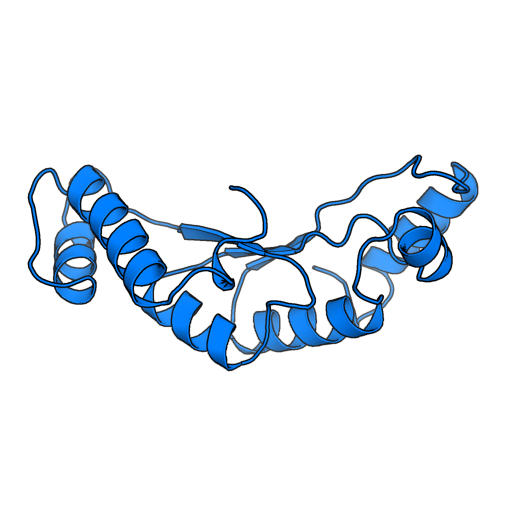1 89 ? 13.828 8.535 -9.319 1.00 93.81 89 VAL A O 1
ATOM 724 N N . GLN A 1 90 ? 15.592 7.217 -9.763 1.00 93.56 90 GLN A N 1
ATOM 725 C CA . GLN A 1 90 ? 16.024 6.994 -8.377 1.00 93.56 90 GLN A CA 1
ATOM 726 C C . GLN A 1 90 ? 14.901 6.471 -7.461 1.00 93.56 90 GLN A C 1
ATOM 728 O O . GLN A 1 90 ? 14.752 6.897 -6.318 1.00 93.56 90 GLN A O 1
ATOM 733 N N . ARG A 1 91 ? 14.102 5.517 -7.958 1.00 89.81 91 ARG A N 1
ATOM 734 C CA . ARG A 1 91 ? 12.897 5.017 -7.271 1.00 89.81 91 ARG A CA 1
ATOM 735 C C . ARG A 1 91 ? 13.192 4.192 -6.006 1.00 89.81 91 ARG A C 1
ATOM 737 O O . ARG A 1 91 ? 12.319 4.043 -5.160 1.00 89.81 91 ARG A O 1
ATOM 744 N N . GLY A 1 92 ? 14.422 3.700 -5.845 1.00 91.38 92 GLY A N 1
ATOM 745 C CA . GLY A 1 92 ? 14.899 3.063 -4.611 1.00 91.38 92 GLY A CA 1
ATOM 746 C C . GLY A 1 92 ? 14.424 1.625 -4.369 1.00 91.38 92 GLY A C 1
ATOM 747 O O . GLY A 1 92 ? 14.812 1.050 -3.360 1.00 91.38 92 GLY A O 1
ATOM 748 N N . HIS A 1 93 ? 13.646 1.041 -5.283 1.00 95.75 93 HIS A N 1
ATOM 749 C CA . HIS A 1 93 ? 13.231 -0.367 -5.273 1.00 95.75 93 HIS A CA 1
ATOM 750 C C . HIS A 1 93 ? 13.346 -0.972 -6.681 1.00 95.75 93 HIS A C 1
ATOM 752 O O . HIS A 1 93 ? 13.621 -0.259 -7.651 1.00 95.75 93 HIS A O 1
ATOM 758 N N . LYS A 1 94 ? 13.143 -2.287 -6.790 1.00 97.44 94 LYS A N 1
ATOM 759 C CA . LYS A 1 94 ? 13.164 -3.054 -8.044 1.00 97.44 94 LYS A CA 1
ATOM 760 C C . LYS A 1 94 ? 11.782 -3.590 -8.404 1.00 97.44 94 LYS A C 1
ATOM 762 O O . LYS A 1 94 ? 10.865 -3.598 -7.582 1.00 97.44 94 LYS A O 1
ATOM 767 N N . VAL A 1 95 ? 11.635 -4.090 -9.629 1.00 97.75 95 VAL A N 1
ATOM 768 C CA . VAL A 1 95 ? 10.438 -4.819 -10.082 1.00 97.75 95 VAL A CA 1
ATOM 769 C C . VAL A 1 95 ? 10.230 -6.091 -9.253 1.00 97.75 95 VAL A C 1
ATOM 771 O O . VAL A 1 95 ? 9.097 -6.488 -9.001 1.00 97.75 95 VAL A O 1
ATOM 774 N N . GLU A 1 96 ? 11.305 -6.709 -8.767 1.00 97.88 96 GLU A N 1
ATOM 775 C CA . GLU A 1 96 ? 11.226 -7.869 -7.870 1.00 97.88 96 GLU A CA 1
ATOM 776 C C . GLU A 1 96 ? 10.498 -7.545 -6.553 1.00 97.88 96 GLU A C 1
ATOM 778 O O . GLU A 1 96 ? 9.712 -8.357 -6.066 1.00 97.88 96 GLU A O 1
ATOM 783 N N . ASP A 1 97 ? 10.697 -6.345 -6.000 1.00 98.06 97 ASP A N 1
ATOM 784 C CA . ASP A 1 97 ? 10.004 -5.912 -4.780 1.00 98.06 97 ASP A CA 1
ATOM 785 C C . ASP A 1 97 ? 8.499 -5.745 -5.044 1.00 98.06 97 ASP A C 1
ATOM 787 O O . ASP A 1 97 ? 7.673 -6.122 -4.215 1.00 98.06 97 ASP A O 1
ATOM 791 N N . VAL A 1 98 ? 8.127 -5.287 -6.248 1.00 98.31 98 VAL A N 1
ATOM 792 C CA . VAL A 1 98 ? 6.727 -5.224 -6.704 1.00 98.31 98 VAL A CA 1
ATOM 793 C C . VAL A 1 98 ? 6.096 -6.613 -6.739 1.00 98.31 98 VAL A C 1
ATOM 795 O O . VAL A 1 98 ? 4.980 -6.786 -6.244 1.00 98.31 98 VAL A O 1
ATOM 798 N N . VAL A 1 99 ? 6.797 -7.606 -7.295 1.00 98.38 99 VAL A N 1
ATOM 799 C CA . VAL A 1 99 ? 6.308 -8.994 -7.370 1.00 98.38 99 VAL A CA 1
ATOM 800 C C . VAL A 1 99 ? 6.086 -9.567 -5.972 1.00 98.38 99 VAL A C 1
ATOM 802 O O . VAL A 1 99 ? 5.021 -10.126 -5.700 1.00 98.38 99 VAL A O 1
ATOM 805 N N . LYS A 1 100 ? 7.060 -9.398 -5.070 1.00 98.19 100 LYS A N 1
ATOM 806 C CA . LYS A 1 100 ? 6.971 -9.894 -3.689 1.00 98.19 100 LYS A CA 1
ATOM 807 C C . LYS A 1 100 ? 5.816 -9.252 -2.928 1.00 98.19 100 LYS A C 1
ATOM 809 O O . LYS A 1 100 ? 4.971 -9.976 -2.408 1.00 98.19 100 LYS A O 1
ATOM 814 N N . ALA A 1 101 ? 5.734 -7.921 -2.936 1.00 98.19 101 ALA A N 1
ATOM 815 C CA . ALA A 1 101 ? 4.659 -7.186 -2.277 1.00 98.19 101 ALA A CA 1
ATOM 816 C C . ALA A 1 101 ? 3.282 -7.601 -2.816 1.00 98.19 101 ALA A C 1
ATOM 818 O O . ALA A 1 101 ? 2.363 -7.876 -2.053 1.00 98.19 101 ALA A O 1
ATOM 819 N N . THR A 1 102 ? 3.144 -7.725 -4.138 1.00 98.44 102 THR A N 1
ATOM 820 C CA . THR A 1 102 ? 1.877 -8.129 -4.771 1.00 98.44 102 THR A CA 1
ATOM 821 C C . THR A 1 102 ? 1.459 -9.538 -4.381 1.00 98.44 102 THR A C 1
ATOM 823 O O . THR A 1 102 ? 0.278 -9.774 -4.131 1.00 98.44 102 THR A O 1
ATOM 826 N N . THR A 1 103 ? 2.416 -10.465 -4.325 1.00 98.25 103 THR A N 1
ATOM 827 C CA . THR A 1 103 ? 2.160 -11.853 -3.926 1.00 98.25 103 THR A CA 1
ATOM 828 C C . THR A 1 103 ? 1.645 -11.896 -2.492 1.00 98.25 103 THR A C 1
ATOM 830 O O . THR A 1 103 ? 0.542 -12.387 -2.264 1.00 98.25 103 THR A O 1
ATOM 833 N N . LEU A 1 104 ? 2.373 -11.278 -1.557 1.00 98.31 104 LEU A N 1
ATOM 834 C CA . LEU A 1 104 ? 1.988 -11.260 -0.147 1.00 98.31 104 LEU A CA 1
ATOM 835 C C . LEU A 1 104 ? 0.628 -10.584 0.067 1.00 98.31 104 LEU A C 1
ATOM 837 O O . LEU A 1 104 ? -0.229 -11.128 0.758 1.00 98.31 104 LEU A O 1
ATOM 841 N N . LEU A 1 105 ? 0.381 -9.434 -0.565 1.00 98.56 105 LEU A N 1
ATOM 842 C CA . LEU A 1 105 ? -0.904 -8.738 -0.454 1.00 98.56 105 LEU A CA 1
ATOM 843 C C . LEU A 1 105 ? -2.078 -9.608 -0.925 1.00 98.56 105 LEU A C 1
ATOM 845 O O . LEU A 1 105 ? -3.117 -9.652 -0.266 1.00 98.56 105 LEU A O 1
ATOM 849 N N . LYS A 1 106 ? -1.917 -10.320 -2.047 1.00 98.12 106 LYS A N 1
ATOM 850 C CA . LYS A 1 106 ? -2.954 -11.217 -2.572 1.00 98.12 106 LYS A CA 1
ATOM 851 C C . LYS A 1 106 ? -3.184 -12.427 -1.676 1.00 98.12 106 LYS A C 1
ATOM 853 O O . LYS A 1 106 ? -4.336 -12.795 -1.460 1.00 98.12 106 LYS A O 1
ATOM 858 N N . GLU A 1 107 ? -2.120 -13.018 -1.137 1.00 98.06 107 GLU A N 1
ATOM 859 C CA . GLU A 1 107 ? -2.212 -14.139 -0.191 1.00 98.06 107 GLU A CA 1
ATOM 860 C C . GLU A 1 107 ? -2.978 -13.760 1.086 1.00 98.06 107 GLU A C 1
ATOM 862 O O . GLU A 1 107 ? -3.682 -14.597 1.646 1.00 98.06 107 GLU A O 1
ATOM 867 N N . HIS A 1 108 ? -2.931 -12.486 1.488 1.00 98.38 108 HIS A N 1
ATOM 868 C CA . HIS A 1 108 ? -3.664 -11.948 2.640 1.00 98.38 108 HIS A CA 1
ATOM 869 C C . HIS A 1 108 ? -5.027 -11.329 2.275 1.00 98.38 108 HIS A C 1
ATOM 871 O O . HIS A 1 108 ? -5.682 -10.717 3.117 1.00 98.38 108 HIS A O 1
ATOM 877 N N . GLY A 1 109 ? -5.490 -11.494 1.031 1.00 97.94 109 GLY A N 1
ATOM 878 C CA . GLY A 1 109 ? -6.837 -11.096 0.610 1.00 97.94 109 GLY A CA 1
ATOM 879 C C . GLY A 1 109 ? -7.033 -9.598 0.359 1.00 97.94 109 GLY A C 1
ATOM 880 O O . GLY A 1 109 ? -8.175 -9.146 0.236 1.00 97.94 109 GLY A O 1
ATOM 881 N N . PHE A 1 110 ? -5.957 -8.815 0.247 1.00 98.56 110 PHE A N 1
ATOM 882 C CA . PHE A 1 110 ? -6.059 -7.401 -0.104 1.00 98.56 110 PHE A CA 1
ATOM 883 C C . PHE A 1 110 ? -6.441 -7.207 -1.571 1.00 98.56 110 PHE A C 1
ATOM 885 O O . PHE A 1 110 ? -5.966 -7.907 -2.467 1.00 98.56 110 PHE A O 1
ATOM 892 N N . LYS A 1 111 ? -7.231 -6.163 -1.842 1.00 98.69 111 LYS A N 1
ATOM 893 C CA . LYS A 1 111 ? -7.317 -5.594 -3.195 1.00 98.69 111 LYS A CA 1
ATOM 894 C C . LYS A 1 111 ? -6.004 -4.868 -3.485 1.00 98.69 111 LYS A C 1
ATOM 896 O O . LYS A 1 111 ? -5.607 -4.012 -2.693 1.00 98.69 111 LYS A O 1
ATOM 901 N N . VAL A 1 112 ? -5.357 -5.169 -4.606 1.00 98.50 112 VAL A N 1
ATOM 902 C CA . VAL A 1 112 ? -4.066 -4.569 -4.970 1.00 98.50 112 VAL A CA 1
ATOM 903 C C . VAL A 1 112 ? -4.266 -3.631 -6.145 1.00 98.50 112 VAL A C 1
ATOM 905 O O . VAL A 1 112 ? -4.768 -4.034 -7.183 1.00 98.50 112 VAL A O 1
ATOM 908 N N . HIS A 1 113 ? -3.881 -2.370 -5.994 1.00 98.50 113 HIS A N 1
ATOM 909 C CA . HIS A 1 113 ? -3.852 -1.405 -7.089 1.00 98.50 113 HIS A CA 1
ATOM 910 C C . HIS A 1 113 ? -2.416 -0.978 -7.354 1.00 98.50 113 HIS A C 1
ATOM 912 O O . HIS A 1 113 ? -1.626 -0.830 -6.424 1.00 98.50 113 HIS A O 1
ATOM 918 N N . TYR A 1 114 ? -2.082 -0.731 -8.616 1.00 98.31 114 TYR A N 1
ATOM 919 C CA . TYR A 1 114 ? -0.808 -0.122 -8.982 1.00 98.31 114 TYR A CA 1
ATOM 920 C C . TYR A 1 114 ? -1.032 1.319 -9.416 1.00 98.31 114 TYR A C 1
ATOM 922 O O . TYR A 1 114 ? -1.898 1.601 -10.244 1.00 98.31 114 TYR A O 1
ATOM 930 N N . HIS A 1 115 ? -0.199 2.225 -8.915 1.00 97.62 115 HIS A N 1
ATOM 931 C CA . HIS A 1 115 ? -0.002 3.509 -9.579 1.00 97.62 115 HIS A CA 1
ATOM 932 C C . HIS A 1 115 ? 0.780 3.260 -10.866 1.00 97.62 115 HIS A C 1
ATOM 934 O O . HIS A 1 115 ? 1.843 2.645 -10.818 1.00 97.62 115 HIS A O 1
ATOM 940 N N . TRP A 1 116 ? 0.246 3.698 -12.006 1.00 97.19 116 TRP A N 1
ATOM 941 C CA . TRP A 1 116 ? 0.838 3.481 -13.327 1.00 97.19 116 TRP A CA 1
ATOM 942 C C . TRP A 1 116 ? 1.089 4.820 -14.017 1.00 97.19 116 TRP A C 1
ATOM 944 O O . TRP A 1 116 ? 0.171 5.628 -14.152 1.00 97.19 116 TRP A O 1
ATOM 954 N N . MET A 1 117 ? 2.326 5.058 -14.443 1.00 96.62 117 MET A N 1
ATOM 955 C CA . MET A 1 117 ? 2.779 6.320 -15.024 1.00 96.62 117 MET A CA 1
ATOM 956 C C . MET A 1 117 ? 3.538 6.067 -16.335 1.00 96.62 117 MET A C 1
ATOM 958 O O . MET A 1 117 ? 4.754 5.882 -16.314 1.00 96.62 117 MET A O 1
ATOM 962 N N . PRO A 1 118 ? 2.845 6.083 -17.484 1.00 95.50 118 PRO A N 1
ATOM 963 C CA . PRO A 1 118 ? 3.483 6.187 -18.795 1.00 95.50 118 PRO A CA 1
ATOM 964 C C . PRO A 1 118 ? 4.254 7.508 -18.954 1.00 95.50 118 PRO A C 1
ATOM 966 O O . PRO A 1 118 ? 3.973 8.491 -18.264 1.00 95.50 118 PRO A O 1
ATOM 969 N N . GLY A 1 119 ? 5.197 7.560 -19.895 1.00 94.81 119 GLY A N 1
ATOM 970 C CA . GLY A 1 119 ? 5.947 8.776 -20.224 1.00 94.81 119 GLY A CA 1
ATOM 971 C C . GLY A 1 119 ? 7.037 9.153 -19.217 1.00 94.81 119 GLY A C 1
ATOM 972 O O . GLY A 1 119 ? 7.472 10.306 -19.182 1.00 94.81 119 GLY A O 1
ATOM 973 N N . LEU A 1 120 ? 7.489 8.205 -18.390 1.00 94.94 120 LEU A N 1
ATOM 974 C CA . LEU A 1 120 ? 8.652 8.416 -17.526 1.00 94.94 120 LEU A CA 1
ATOM 975 C C . LEU A 1 120 ? 9.928 8.655 -18.353 1.00 94.94 120 LEU A C 1
ATOM 977 O O . LEU A 1 120 ? 10.008 8.210 -19.503 1.00 94.94 120 LEU A O 1
ATOM 981 N N . PRO A 1 121 ? 10.947 9.335 -17.785 1.00 92.75 121 PRO A N 1
ATOM 982 C CA . PRO A 1 121 ? 12.213 9.569 -18.470 1.00 92.75 121 PRO A CA 1
ATOM 983 C C . PRO A 1 121 ? 12.762 8.285 -19.090 1.00 92.75 121 PRO A C 1
ATOM 985 O O . PRO A 1 121 ? 12.789 7.251 -18.428 1.00 92.75 121 PRO A O 1
ATOM 988 N N . SER A 1 122 ? 13.217 8.374 -20.343 1.00 89.88 122 SER A N 1
ATOM 989 C CA . SER A 1 122 ? 13.694 7.266 -21.195 1.00 89.88 122 SER A CA 1
ATOM 990 C C . SER A 1 122 ? 12.648 6.261 -21.701 1.00 89.88 122 SER A C 1
ATOM 992 O O . SER A 1 122 ? 13.006 5.416 -22.519 1.00 89.88 122 SER A O 1
ATOM 994 N N . SER A 1 123 ? 11.372 6.371 -21.310 1.00 93.50 123 SER A N 1
ATOM 995 C CA . SER A 1 123 ? 10.308 5.551 -21.901 1.00 93.50 123 SER A CA 1
ATOM 996 C C . SER A 1 123 ? 9.810 6.119 -23.235 1.00 93.50 123 SER A C 1
ATOM 998 O O . SER A 1 123 ? 9.944 7.312 -23.521 1.00 93.50 123 SER A O 1
ATOM 1000 N N . THR A 1 124 ? 9.210 5.260 -24.055 1.00 95.94 124 THR A N 1
ATOM 1001 C CA . THR A 1 124 ? 8.523 5.623 -25.303 1.00 95.94 124 THR A CA 1
ATOM 1002 C C . THR A 1 124 ? 7.089 5.086 -25.275 1.00 95.94 124 THR A C 1
ATOM 1004 O O . THR A 1 124 ? 6.834 4.107 -24.575 1.00 95.94 124 THR A O 1
ATOM 1007 N N . PRO A 1 125 ? 6.148 5.648 -26.060 1.00 97.12 125 PRO A N 1
ATOM 1008 C CA . PRO A 1 125 ? 4.776 5.135 -26.109 1.00 97.12 125 PRO A CA 1
ATOM 1009 C C . PRO A 1 125 ? 4.680 3.638 -26.445 1.00 97.12 125 PRO A C 1
ATOM 1011 O O . PRO A 1 125 ? 3.878 2.927 -25.842 1.00 97.12 125 PRO A O 1
ATOM 1014 N N . ASP A 1 126 ? 5.528 3.142 -27.352 1.00 97.56 126 ASP A N 1
ATOM 1015 C CA . ASP A 1 126 ? 5.570 1.717 -27.709 1.00 97.56 126 ASP A CA 1
ATOM 1016 C C . ASP A 1 126 ? 6.045 0.849 -26.532 1.00 97.56 126 ASP A C 1
ATOM 1018 O O . ASP A 1 126 ? 5.466 -0.203 -26.255 1.00 97.56 126 ASP A O 1
ATOM 1022 N N . ARG A 1 127 ? 7.060 1.317 -25.791 1.00 95.06 127 ARG A N 1
ATOM 1023 C CA . ARG A 1 127 ? 7.578 0.655 -24.584 1.00 95.06 127 ARG A CA 1
ATOM 1024 C C . ARG A 1 127 ? 6.546 0.659 -23.457 1.00 95.06 127 ARG A C 1
ATOM 1026 O O . ARG A 1 127 ? 6.331 -0.366 -22.815 1.00 95.06 127 ARG A O 1
ATOM 1033 N N . ASP A 1 128 ? 5.880 1.789 -23.233 1.00 97.06 128 ASP A N 1
ATOM 1034 C CA . ASP A 1 128 ? 4.817 1.913 -22.233 1.00 97.06 128 ASP A CA 1
ATOM 1035 C C . ASP A 1 128 ? 3.655 0.963 -22.540 1.00 97.06 128 ASP A C 1
ATOM 1037 O O . ASP A 1 128 ? 3.105 0.339 -21.627 1.00 97.06 128 ASP A O 1
ATOM 1041 N N . LEU A 1 129 ? 3.299 0.807 -23.820 1.00 97.50 129 LEU A N 1
ATOM 1042 C CA . LEU A 1 129 ? 2.276 -0.140 -24.252 1.00 97.50 129 LEU A CA 1
ATOM 1043 C C . LEU A 1 129 ? 2.714 -1.590 -24.010 1.00 97.50 129 LEU A C 1
ATOM 1045 O O . LEU A 1 129 ? 1.939 -2.362 -23.446 1.00 97.50 129 LEU A O 1
ATOM 1049 N N . GLU A 1 130 ? 3.947 -1.956 -24.371 1.00 97.56 130 GLU A N 1
ATOM 1050 C CA . GLU A 1 130 ? 4.515 -3.287 -24.106 1.00 97.56 130 GLU A CA 1
ATOM 1051 C C . GLU A 1 130 ? 4.456 -3.634 -22.608 1.00 97.56 130 GLU A C 1
ATOM 1053 O O . GLU A 1 130 ? 3.970 -4.701 -22.220 1.00 97.56 130 GLU A O 1
ATOM 1058 N N . LEU A 1 131 ? 4.887 -2.708 -21.748 1.00 97.00 131 LEU A N 1
ATOM 1059 C CA . LEU A 1 131 ? 4.880 -2.892 -20.297 1.00 97.00 131 LEU A CA 1
ATOM 1060 C C . LEU A 1 131 ? 3.459 -2.939 -19.726 1.00 97.00 131 LEU A C 1
ATOM 1062 O O . LEU A 1 131 ? 3.200 -3.711 -18.802 1.00 97.00 131 LEU A O 1
ATOM 1066 N N . SER A 1 132 ? 2.526 -2.180 -20.303 1.00 97.19 132 SER A N 1
ATOM 1067 C CA . SER A 1 132 ? 1.108 -2.230 -19.930 1.00 97.19 132 SER A CA 1
ATOM 1068 C C . SER A 1 132 ? 0.471 -3.568 -20.323 1.00 97.19 132 SER A C 1
ATOM 1070 O O . SER A 1 132 ? -0.287 -4.146 -19.548 1.00 97.19 132 SER A O 1
ATOM 1072 N N . VAL A 1 133 ? 0.814 -4.128 -21.488 1.00 97.69 133 VAL A N 1
ATOM 1073 C CA . VAL A 1 133 ? 0.387 -5.484 -21.873 1.00 97.69 133 VAL A CA 1
ATOM 1074 C C . VAL A 1 133 ? 0.988 -6.520 -20.922 1.00 97.69 133 VAL A C 1
ATOM 1076 O O . VAL A 1 133 ? 0.289 -7.434 -20.474 1.00 97.69 133 VAL A O 1
ATOM 1079 N N . ARG A 1 134 ? 2.268 -6.377 -20.561 1.00 97.12 134 ARG A N 1
ATOM 1080 C CA . ARG A 1 134 ? 2.936 -7.259 -19.595 1.00 97.12 134 ARG A CA 1
ATOM 1081 C C . ARG A 1 134 ? 2.255 -7.234 -18.225 1.00 97.12 134 ARG A C 1
ATOM 1083 O O . ARG A 1 134 ? 2.019 -8.304 -17.668 1.00 97.12 134 ARG A O 1
ATOM 1090 N N . LEU A 1 135 ? 1.886 -6.053 -17.723 1.00 97.12 135 LEU A N 1
ATOM 1091 C CA . LEU A 1 135 ? 1.190 -5.862 -16.443 1.00 97.12 135 LEU A CA 1
ATOM 1092 C C . LEU A 1 135 ? -0.046 -6.771 -16.299 1.00 97.12 135 LEU A C 1
ATOM 1094 O O . LEU A 1 135 ? -0.265 -7.348 -15.234 1.00 97.12 135 LEU A O 1
ATOM 1098 N N . PHE A 1 136 ? -0.816 -6.946 -17.378 1.00 96.94 136 PHE A N 1
ATOM 1099 C CA . PHE A 1 136 ? -2.044 -7.748 -17.378 1.00 96.94 136 PHE A CA 1
ATOM 1100 C C . PHE A 1 136 ? -1.893 -9.164 -17.950 1.00 96.94 136 PHE A C 1
ATOM 1102 O O . PHE A 1 136 ? -2.832 -9.953 -17.853 1.00 96.94 136 PHE A O 1
ATOM 1109 N N . SER A 1 137 ? -0.747 -9.527 -18.531 1.00 97.25 137 SER A N 1
ATOM 1110 C CA . SER A 1 137 ? -0.509 -10.869 -19.095 1.00 97.25 137 SER A CA 1
ATOM 1111 C C . SER A 1 137 ? 0.355 -11.753 -18.193 1.00 97.25 137 SER A C 1
ATOM 1113 O O . SER A 1 137 ? 0.073 -12.949 -18.067 1.00 97.25 137 SER A O 1
ATOM 1115 N N . ASP A 1 138 ? 1.330 -11.174 -17.491 1.00 97.25 138 ASP A N 1
ATOM 1116 C CA . ASP A 1 138 ? 2.231 -11.868 -16.569 1.00 97.25 138 ASP A CA 1
ATOM 1117 C C . ASP A 1 138 ? 1.553 -12.097 -15.208 1.00 97.25 138 ASP A C 1
ATOM 1119 O O . ASP A 1 138 ? 1.132 -11.160 -14.532 1.00 97.25 138 ASP A O 1
ATOM 1123 N N . ALA A 1 139 ? 1.435 -13.364 -14.800 1.00 96.19 139 ALA A N 1
ATOM 1124 C CA . ALA A 1 139 ? 0.713 -13.767 -13.592 1.00 96.19 139 ALA A CA 1
ATOM 1125 C C . ALA A 1 139 ? 1.291 -13.193 -12.287 1.00 96.19 139 ALA A C 1
ATOM 1127 O O . ALA A 1 139 ? 0.574 -13.138 -11.291 1.00 96.19 139 ALA A O 1
ATOM 1128 N N . ARG A 1 140 ? 2.554 -12.748 -12.296 1.00 96.88 140 ARG A N 1
ATOM 1129 C CA . ARG A 1 140 ? 3.226 -12.163 -11.126 1.00 96.88 140 ARG A CA 1
ATOM 1130 C C . ARG A 1 140 ? 2.704 -10.778 -10.741 1.00 96.88 140 ARG A C 1
ATOM 1132 O O . ARG A 1 140 ? 2.905 -10.363 -9.607 1.00 96.88 140 ARG A O 1
ATOM 1139 N N . PHE A 1 141 ? 2.066 -10.069 -11.674 1.00 95.69 141 PHE A N 1
ATOM 1140 C CA . PHE A 1 141 ? 1.493 -8.746 -11.432 1.00 95.69 141 PHE A CA 1
ATOM 1141 C C . PHE A 1 141 ? -0.032 -8.857 -11.354 1.00 95.69 141 PHE A C 1
ATOM 1143 O O . PHE A 1 141 ? -0.561 -9.124 -10.272 1.00 95.69 141 PHE A O 1
ATOM 1150 N N . LYS A 1 142 ? -0.729 -8.717 -12.498 1.00 94.19 142 LYS A N 1
ATOM 1151 C CA . LYS A 1 142 ? -2.199 -8.782 -12.645 1.00 94.19 142 LYS A CA 1
ATOM 1152 C C . LYS A 1 142 ? -2.942 -8.229 -11.421 1.00 94.19 142 LYS A C 1
ATOM 1154 O O . LYS A 1 142 ? -3.679 -9.007 -10.810 1.00 94.19 142 LYS A O 1
ATOM 1159 N N . PRO A 1 143 ? -2.641 -6.990 -10.988 1.00 88.94 143 PRO A N 1
ATOM 1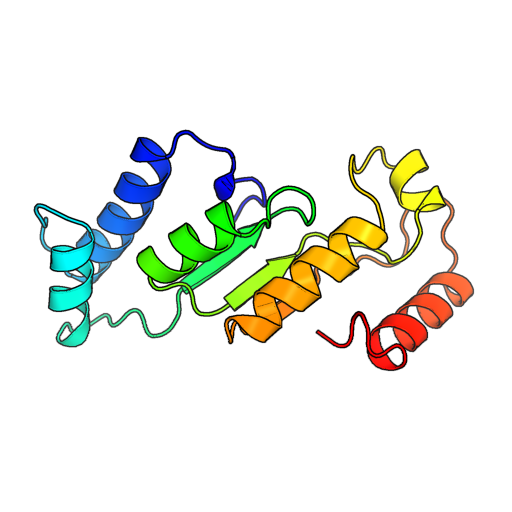160 C CA . PRO A 1 143 ? -3.202 -6.422 -9.765 1.00 88.94 143 PRO A CA 1
ATOM 1161 C C . PRO A 1 143 ? -4.731 -6.504 -9.759 1.00 88.94 143 PRO A C 1
ATOM 1163 O O . PRO A 1 143 ? -5.337 -6.286 -10.835 1.00 88.94 143 PRO A O 1
#

Secondary structure (DSSP, 8-state):
--SBGGGS-HHHHHHHHHHHHHHHHTS--SSHHHHHHHHTTSSS----EEEEE-GGG-SHHHHHHHHHTTEEEEEEEEE-S-HHHHHHTT-SS-HHHHHHHHHHHHHTT-EEEEEE-TT-TT--HHHHHHHHHHHHHSTT---

Sequence (143 aa):
MGGTFLAYPQDYQYQFIKDCFDALNGEESTTLEEAKRLNETTNHRCTGLCIETRPDWCGQEEIDRMLEFGTTRVELGVQILDDEIYRLVQRGHKVEDVVKATTLLKEHGFKVHYHWMPGLPSSTPDRDLELSVRLFSDARFKP

InterPro domains:
  IPR007197 Radical SAM [PF04055] (33-126)
  IPR023404 Radical SAM, alpha/beta horseshoe [G3DSA:3.80.30.20] (8-143)
  IPR039661 ELP3/YhcC [PTHR11135] (1-142)
  IPR058240 Radical SAM superfamily [SSF102114] (2-130)

Foldseek 3Di:
DPQCLLVPDVVVNQVVLQVVLCVQLVHHDPGLVRSQVSLVPGPRHCPADEEHHELQSQDPVSVVVCVSSVHAAYEYACQFQDQVLCVVVVVVDHSVSQLRNQVVCVVSNHHYHYDYHPPRPPGDPVNSVVRVVCQCPPPSHND

Radius of gyration: 17.33 Å; chains: 1; bounding box: 41×26×52 Å